Protein AF-A0A962MFC7-F1 (afdb_monomer_lite)

Radius of gyration: 13.99 Å; chains: 1; bounding box: 25×24×49 Å

Secondary structure (DSSP, 8-state):
--------HHHHHHHHHHHHHHHHH--HHHHHHHHHHTT--GGGS--SSHHHHHHHHHHHHHHHT-HHHHHHHHHHH-TTS-----

Foldseek 3Di:
DDPPPPPPVVQVVLLLVQLVLQLVPDAPVRLCVLCVVVVHDQVPQDDDGSSSSSSSVCVVCVVVVNNVSSLVVVCVVCVPDDRDDD

Sequence (86 aa):
MRSLLKPDTGKLQARATFHDQMASLFNMDEMHQICFDLDVRFDALPGKTVGEKARELYLFMERRGDLYRLVRVCQQERPSANWTIT

Structure (mmCIF, N/CA/C/O backbone):
data_AF-A0A962MFC7-F1
#
_entry.id   AF-A0A962MFC7-F1
#
loop_
_atom_site.group_PDB
_atom_site.id
_atom_site.type_symbol
_atom_site.label_atom_id
_atom_site.label_alt_id
_atom_site.label_comp_id
_atom_site.label_asym_id
_atom_site.label_entity_id
_atom_site.label_seq_id
_atom_site.pdbx_PDB_ins_code
_atom_site.Cartn_x
_atom_site.Cartn_y
_atom_site.Cartn_z
_atom_site.occupancy
_atom_site.B_iso_or_equiv
_atom_site.auth_seq_id
_atom_site.auth_comp_id
_atom_site.auth_asym_id
_atom_site.auth_atom_id
_atom_site.pdbx_PDB_model_num
ATOM 1 N N . MET A 1 1 ? -0.245 -8.924 40.586 1.00 37.91 1 MET A N 1
ATOM 2 C CA . MET 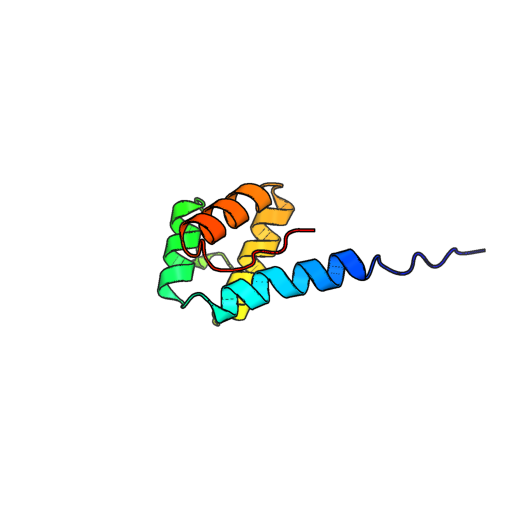A 1 1 ? 0.924 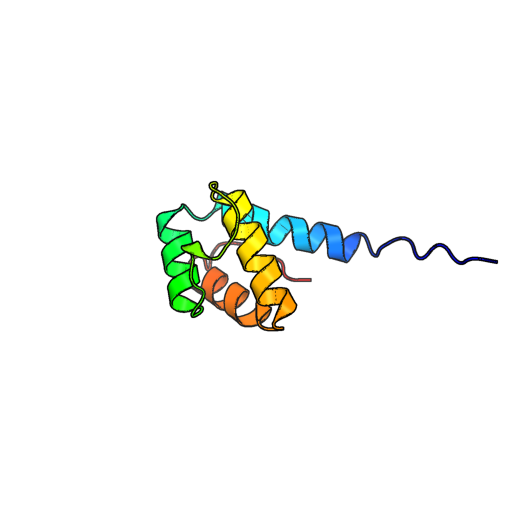-8.859 39.680 1.00 37.91 1 MET A CA 1
ATOM 3 C C . MET A 1 1 ? 0.417 -8.675 38.257 1.00 37.91 1 MET A C 1
ATOM 5 O O . MET A 1 1 ? -0.111 -9.614 37.680 1.00 37.91 1 MET A O 1
ATOM 9 N N . ARG A 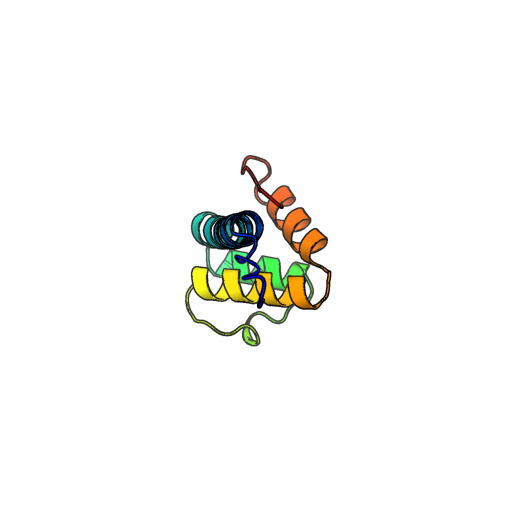1 2 ? 0.451 -7.446 37.730 1.00 36.97 2 A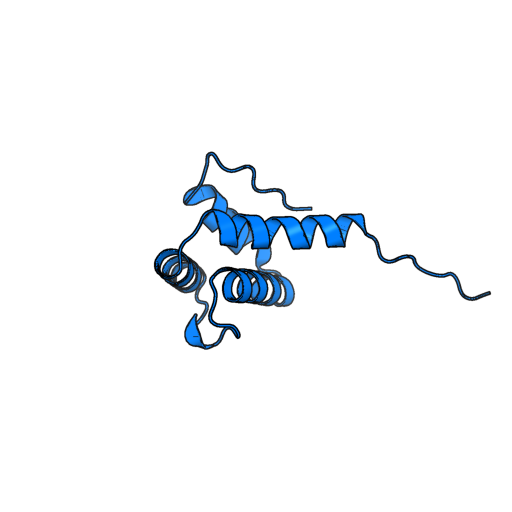RG A N 1
ATOM 10 C CA . ARG A 1 2 ? -0.063 -7.124 36.392 1.00 36.97 2 ARG A CA 1
ATOM 11 C C . ARG A 1 2 ? 1.081 -7.348 35.408 1.00 36.97 2 ARG A C 1
ATOM 13 O O . ARG A 1 2 ? 2.012 -6.550 35.372 1.00 36.97 2 ARG A O 1
ATOM 20 N N . SER A 1 3 ? 1.058 -8.478 34.705 1.00 35.44 3 SER A N 1
ATOM 21 C CA . SER A 1 3 ? 2.052 -8.775 33.675 1.00 35.44 3 SER A CA 1
ATOM 22 C C . SER A 1 3 ? 1.925 -7.713 32.585 1.00 35.44 3 SER A C 1
ATOM 24 O O . SER A 1 3 ? 0.894 -7.616 31.918 1.00 35.44 3 SER A O 1
ATOM 26 N N . LEU A 1 4 ? 2.938 -6.854 32.476 1.00 41.12 4 LEU A N 1
ATOM 27 C CA . LEU A 1 4 ? 3.099 -5.929 31.365 1.00 41.12 4 LEU A CA 1
ATOM 28 C C . LEU A 1 4 ? 3.370 -6.787 30.128 1.00 41.12 4 LEU A C 1
ATOM 30 O O . LEU A 1 4 ? 4.515 -7.148 29.860 1.00 41.12 4 LEU A O 1
ATOM 34 N N . LEU A 1 5 ? 2.309 -7.136 29.397 1.00 42.34 5 LEU A N 1
ATOM 35 C CA . LEU A 1 5 ? 2.417 -7.515 27.995 1.00 42.34 5 LEU A CA 1
ATOM 36 C C . LEU A 1 5 ? 3.072 -6.325 27.293 1.00 42.34 5 LEU A C 1
ATOM 38 O O . LEU A 1 5 ? 2.408 -5.357 26.926 1.00 42.34 5 LEU A O 1
ATOM 42 N N . LYS A 1 6 ? 4.402 -6.360 27.190 1.00 46.62 6 LYS A N 1
ATOM 43 C CA . LYS A 1 6 ? 5.126 -5.510 26.254 1.00 46.62 6 LYS A CA 1
ATOM 44 C C . LYS A 1 6 ? 4.467 -5.775 24.896 1.00 46.62 6 LYS A C 1
ATOM 46 O O . LYS A 1 6 ? 4.329 -6.952 24.550 1.00 46.62 6 LYS A O 1
ATOM 51 N N . PRO A 1 7 ? 3.983 -4.748 24.179 1.00 47.09 7 PRO A N 1
ATOM 52 C CA . PRO A 1 7 ? 3.444 -4.970 22.847 1.00 47.09 7 PRO A CA 1
ATOM 53 C C . PRO A 1 7 ? 4.512 -5.703 22.033 1.00 47.09 7 PRO A C 1
ATOM 55 O O . PRO A 1 7 ? 5.692 -5.387 22.163 1.00 47.09 7 PRO A O 1
ATOM 58 N N . ASP A 1 8 ? 4.108 -6.720 21.274 1.00 50.44 8 ASP A N 1
ATOM 59 C CA . ASP A 1 8 ? 4.989 -7.473 20.381 1.00 50.44 8 ASP A CA 1
ATOM 60 C C . ASP A 1 8 ? 5.539 -6.507 19.320 1.00 50.44 8 ASP A C 1
ATOM 62 O O . ASP A 1 8 ? 4.929 -6.256 18.277 1.00 50.44 8 ASP A O 1
ATOM 66 N N . THR A 1 9 ? 6.660 -5.862 19.653 1.00 52.72 9 THR A N 1
ATOM 67 C CA . THR A 1 9 ? 7.247 -4.773 18.872 1.00 52.72 9 THR A CA 1
ATOM 68 C C . THR A 1 9 ? 7.735 -5.259 17.508 1.00 52.72 9 THR A C 1
ATOM 70 O O . THR A 1 9 ? 7.875 -4.440 16.604 1.00 52.72 9 THR A O 1
ATOM 73 N N . GLY A 1 10 ? 7.924 -6.575 17.330 1.00 48.97 10 GLY A N 1
ATOM 74 C CA . GLY A 1 10 ? 8.245 -7.193 16.043 1.00 48.97 10 GLY A CA 1
ATOM 75 C C . GLY A 1 10 ? 7.095 -7.067 15.042 1.00 48.97 10 GLY A C 1
ATOM 76 O O . GLY A 1 10 ? 7.303 -6.612 13.920 1.00 48.97 10 GLY A O 1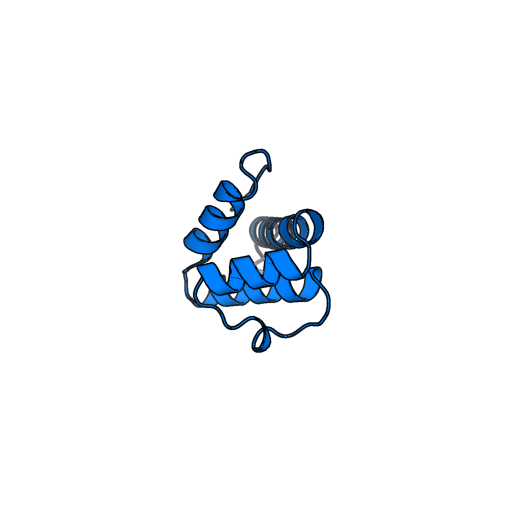
ATOM 77 N N . LYS A 1 11 ? 5.853 -7.332 15.474 1.00 49.91 11 LYS A N 1
ATOM 78 C CA . LYS A 1 11 ? 4.651 -7.117 14.641 1.00 49.91 11 LYS A CA 1
ATOM 79 C C . LYS A 1 11 ? 4.404 -5.640 14.317 1.00 49.91 11 LYS A C 1
ATOM 81 O O . LYS A 1 11 ? 3.907 -5.321 13.239 1.00 49.91 11 LYS A O 1
ATOM 86 N N . LEU A 1 12 ? 4.751 -4.727 15.229 1.00 44.19 12 LEU A N 1
ATOM 87 C CA . LEU A 1 12 ? 4.609 -3.279 15.014 1.00 44.19 12 LEU A CA 1
ATOM 88 C C . LEU A 1 12 ? 5.653 -2.722 14.031 1.00 44.19 12 LEU A C 1
ATOM 90 O O . LEU A 1 12 ? 5.299 -1.901 13.187 1.00 44.19 12 LEU A O 1
ATOM 94 N N . GLN A 1 13 ? 6.906 -3.188 14.095 1.00 50.44 13 GLN A N 1
ATOM 95 C CA . GLN A 1 13 ? 7.962 -2.800 13.147 1.00 50.44 13 GLN A CA 1
ATOM 96 C C . GLN A 1 13 ? 7.688 -3.320 11.727 1.00 50.44 13 GLN A C 1
ATOM 98 O O . GLN A 1 13 ? 7.921 -2.594 10.761 1.00 50.44 13 GLN A O 1
ATOM 103 N N . ALA A 1 14 ? 7.128 -4.527 11.602 1.00 53.94 14 ALA A N 1
ATOM 104 C CA . ALA A 1 14 ? 6.723 -5.117 10.324 1.00 53.94 14 ALA A CA 1
ATOM 105 C C . ALA A 1 14 ? 5.541 -4.389 9.654 1.00 53.94 14 ALA A C 1
ATOM 107 O O . ALA A 1 14 ? 5.523 -4.154 8.447 1.00 53.94 14 ALA A O 1
ATOM 108 N N . ARG A 1 15 ? 4.550 -3.973 10.455 1.00 55.62 15 ARG A N 1
ATOM 109 C CA . ARG A 1 15 ? 3.410 -3.163 9.995 1.00 55.62 15 ARG A CA 1
ATOM 110 C C . ARG A 1 15 ? 3.828 -1.791 9.479 1.00 55.62 15 ARG A C 1
ATOM 112 O O . ARG A 1 15 ? 3.281 -1.328 8.480 1.00 55.62 15 ARG A O 1
ATOM 119 N N . ALA A 1 16 ? 4.770 -1.146 10.169 1.00 60.19 16 ALA A N 1
ATOM 120 C CA . ALA A 1 16 ? 5.343 0.126 9.736 1.00 60.19 16 ALA A CA 1
ATOM 121 C C . ALA A 1 16 ? 6.045 -0.023 8.379 1.00 60.19 16 ALA A C 1
ATOM 123 O O . ALA A 1 16 ? 5.763 0.719 7.445 1.00 60.19 16 ALA A O 1
ATOM 124 N N . THR A 1 17 ? 6.849 -1.076 8.228 1.00 77.00 17 THR A N 1
ATOM 125 C CA . THR A 1 17 ? 7.642 -1.288 7.013 1.00 77.00 17 THR A CA 1
ATOM 126 C C . THR A 1 17 ? 6.801 -1.506 5.758 1.00 77.00 17 THR A C 1
ATOM 128 O O . THR A 1 17 ? 7.180 -0.995 4.710 1.00 77.00 17 THR A O 1
ATOM 131 N N . PHE A 1 18 ? 5.657 -2.196 5.824 1.00 85.12 18 PHE A N 1
ATOM 132 C CA . PHE A 1 18 ? 4.897 -2.493 4.603 1.00 85.12 18 PHE A CA 1
ATOM 133 C C . PHE A 1 18 ? 4.277 -1.248 3.947 1.00 85.12 18 PHE A C 1
ATOM 135 O O . PHE A 1 18 ? 4.422 -1.040 2.743 1.00 85.12 18 PHE A O 1
ATOM 142 N N . HIS A 1 19 ? 3.590 -0.395 4.711 1.00 85.88 19 HIS A N 1
ATOM 143 C CA . HIS A 1 19 ? 2.972 0.798 4.122 1.00 85.88 19 HIS A CA 1
ATOM 144 C C . HIS A 1 19 ? 4.000 1.885 3.792 1.00 85.88 19 HIS A C 1
ATOM 146 O O . HIS A 1 19 ? 3.800 2.611 2.822 1.00 85.88 19 HIS A O 1
ATOM 152 N N . ASP A 1 20 ? 5.121 1.950 4.516 1.00 88.75 20 ASP A N 1
ATOM 153 C CA . ASP A 1 20 ? 6.253 2.806 4.145 1.00 88.75 20 ASP A CA 1
ATOM 154 C C . ASP A 1 20 ? 6.874 2.362 2.808 1.00 88.75 20 ASP A C 1
ATOM 156 O O . ASP A 1 20 ? 7.191 3.198 1.956 1.00 88.75 20 ASP A O 1
ATOM 160 N N . GLN A 1 21 ? 6.989 1.048 2.570 1.00 90.50 21 GLN A N 1
ATOM 161 C CA . GLN A 1 21 ? 7.412 0.506 1.275 1.00 90.50 21 GLN A CA 1
ATOM 162 C C . GLN A 1 21 ? 6.446 0.906 0.163 1.00 90.50 21 GLN A C 1
ATOM 164 O O . GLN A 1 21 ? 6.885 1.394 -0.875 1.00 90.50 21 GLN A O 1
ATOM 169 N N . MET A 1 22 ? 5.137 0.765 0.389 1.00 93.19 22 MET A N 1
ATOM 170 C CA . MET A 1 22 ? 4.134 1.218 -0.577 1.00 93.19 22 MET A CA 1
ATOM 171 C C . MET A 1 22 ? 4.265 2.716 -0.865 1.00 93.19 22 MET A C 1
ATOM 173 O O . MET A 1 22 ? 4.323 3.111 -2.024 1.00 93.19 22 MET A O 1
ATOM 177 N N . ALA A 1 23 ? 4.379 3.537 0.180 1.00 93.19 23 ALA A N 1
ATOM 178 C CA . ALA A 1 23 ? 4.516 4.984 0.063 1.00 93.19 23 ALA A CA 1
ATOM 179 C C . ALA A 1 23 ? 5.772 5.418 -0.707 1.00 93.19 23 ALA A C 1
ATOM 181 O O . ALA A 1 23 ? 5.785 6.492 -1.302 1.00 93.19 23 ALA A O 1
ATOM 182 N N . SER A 1 24 ? 6.820 4.592 -0.680 1.00 93.19 24 SER A N 1
ATOM 183 C CA . SER A 1 24 ? 8.094 4.862 -1.355 1.00 93.19 24 SER A CA 1
ATOM 184 C C . SER A 1 24 ? 8.144 4.338 -2.794 1.00 93.19 24 SER A C 1
ATOM 186 O O . SER A 1 24 ? 8.942 4.827 -3.590 1.00 93.19 24 SER A O 1
ATOM 188 N N . LEU A 1 25 ? 7.344 3.319 -3.122 1.00 94.56 25 LEU A N 1
ATOM 189 C CA . LEU A 1 25 ? 7.399 2.597 -4.402 1.00 94.56 25 LEU A CA 1
ATOM 190 C C . LEU A 1 25 ? 6.243 2.922 -5.351 1.00 94.56 25 LEU A C 1
ATOM 192 O O . LEU A 1 25 ? 6.338 2.605 -6.541 1.00 94.56 25 LEU A O 1
ATOM 196 N N . PHE A 1 26 ? 5.175 3.525 -4.828 1.00 95.62 26 PHE A N 1
ATOM 197 C CA . PHE A 1 26 ? 3.992 3.903 -5.586 1.00 95.62 26 PHE A CA 1
ATOM 198 C C . PHE A 1 26 ? 3.734 5.403 -5.504 1.00 95.62 26 PHE A C 1
ATOM 200 O O . PHE A 1 26 ? 3.934 6.038 -4.469 1.00 95.62 26 PHE A O 1
ATOM 207 N N . ASN A 1 27 ? 3.252 5.969 -6.603 1.00 97.56 27 ASN A N 1
ATOM 208 C CA . ASN A 1 27 ? 2.705 7.319 -6.632 1.00 97.56 27 ASN A CA 1
ATOM 209 C C . ASN A 1 27 ? 1.186 7.314 -6.353 1.00 97.56 27 ASN A C 1
ATOM 211 O O . ASN A 1 27 ? 0.579 6.278 -6.084 1.00 97.56 27 ASN A O 1
ATOM 215 N N . MET A 1 28 ? 0.560 8.493 -6.387 1.00 96.94 28 MET A N 1
ATOM 216 C CA . MET A 1 28 ? -0.861 8.635 -6.061 1.00 96.94 28 MET A CA 1
ATOM 217 C C . MET A 1 28 ? -1.791 7.916 -7.049 1.00 96.94 28 MET A C 1
ATOM 219 O O . MET A 1 28 ? -2.754 7.281 -6.622 1.00 96.94 28 MET A O 1
ATOM 223 N N . ASP A 1 29 ? -1.501 7.993 -8.347 1.00 97.81 29 ASP A N 1
ATOM 224 C CA . ASP A 1 29 ? -2.313 7.356 -9.387 1.00 97.81 29 ASP A CA 1
ATOM 225 C C . ASP A 1 29 ? -2.211 5.828 -9.294 1.00 97.81 29 ASP A C 1
ATOM 227 O O . ASP A 1 29 ? -3.210 5.118 -9.381 1.00 97.81 29 ASP A O 1
ATOM 231 N N . GLU A 1 30 ? -1.015 5.313 -9.008 1.00 97.69 30 GLU A N 1
ATOM 232 C CA . GLU A 1 30 ? -0.792 3.885 -8.767 1.00 97.69 30 GLU A CA 1
ATOM 233 C C . GLU A 1 30 ? -1.515 3.404 -7.504 1.00 97.69 30 GLU A C 1
ATOM 235 O O . GLU A 1 30 ? -2.137 2.345 -7.512 1.00 97.69 30 GLU A O 1
ATOM 240 N N . MET A 1 31 ? -1.520 4.200 -6.430 1.00 97.44 31 MET A N 1
ATOM 241 C CA . MET A 1 31 ? -2.315 3.897 -5.235 1.00 97.44 31 MET A CA 1
ATOM 242 C C . MET A 1 31 ? -3.818 3.850 -5.533 1.00 97.44 31 MET A C 1
ATOM 244 O O . MET A 1 31 ? -4.532 3.018 -4.963 1.00 97.44 31 MET A O 1
ATOM 248 N N . HIS A 1 32 ? -4.303 4.720 -6.420 1.00 97.50 32 HIS A N 1
ATOM 249 C CA . HIS A 1 32 ? -5.688 4.697 -6.876 1.00 97.50 32 HIS A CA 1
ATOM 250 C C . HIS A 1 32 ? -5.990 3.416 -7.667 1.00 97.50 32 HIS A C 1
ATOM 252 O O . HIS A 1 32 ? -7.013 2.776 -7.419 1.00 97.50 32 HIS A O 1
ATOM 258 N N . GLN A 1 33 ? -5.084 3.001 -8.558 1.00 97.81 33 GLN A N 1
ATOM 259 C CA . GLN A 1 33 ? -5.214 1.756 -9.317 1.00 97.81 33 GLN A CA 1
ATOM 260 C C . GLN A 1 33 ? -5.209 0.522 -8.404 1.00 97.81 33 GLN A C 1
ATOM 262 O O . GLN A 1 33 ? -6.099 -0.315 -8.505 1.00 97.81 33 GLN A O 1
ATOM 267 N N . ILE A 1 34 ? -4.291 0.454 -7.436 1.00 96.75 34 ILE A N 1
ATOM 268 C CA . ILE A 1 34 ? -4.250 -0.636 -6.448 1.00 96.75 34 ILE A CA 1
ATOM 269 C C . ILE A 1 34 ? -5.569 -0.711 -5.669 1.00 96.75 34 ILE A C 1
ATOM 271 O O . ILE A 1 34 ? -6.092 -1.798 -5.429 1.00 96.75 34 ILE A O 1
ATOM 275 N N . CYS A 1 35 ? -6.130 0.434 -5.268 1.00 97.25 35 CYS A N 1
ATOM 276 C CA . CYS A 1 35 ? -7.433 0.458 -4.606 1.00 97.25 35 CYS A CA 1
ATOM 277 C C . CYS A 1 35 ? -8.541 -0.082 -5.516 1.00 97.25 35 CYS A C 1
ATOM 279 O O . CYS A 1 35 ? -9.360 -0.872 -5.052 1.00 97.25 35 CYS A O 1
ATOM 281 N N . PHE A 1 36 ? -8.540 0.287 -6.799 1.00 96.94 36 PHE A N 1
ATOM 282 C CA . PHE A 1 36 ? -9.487 -0.236 -7.782 1.00 96.94 36 PHE A CA 1
ATOM 283 C C . PHE A 1 36 ? -9.387 -1.763 -7.924 1.00 96.94 36 PHE A C 1
ATOM 285 O O . PHE A 1 36 ? -10.402 -2.449 -7.814 1.00 96.94 36 PHE A O 1
ATOM 292 N N . ASP A 1 37 ? -8.178 -2.308 -8.063 1.00 96.38 37 ASP A N 1
ATOM 293 C CA . ASP A 1 37 ? -7.951 -3.754 -8.219 1.00 96.38 37 ASP A CA 1
ATOM 294 C C . ASP A 1 37 ? -8.366 -4.560 -6.974 1.00 96.38 37 ASP A C 1
ATOM 296 O O . ASP A 1 37 ? -8.725 -5.738 -7.059 1.00 96.38 37 ASP A O 1
ATOM 300 N N . LEU A 1 38 ? -8.339 -3.921 -5.802 1.00 95.81 38 LEU A N 1
ATOM 301 C CA . LEU A 1 38 ? -8.748 -4.499 -4.521 1.00 95.81 38 LEU A CA 1
ATOM 302 C C . LEU A 1 38 ? -10.226 -4.254 -4.175 1.00 95.81 38 LEU A C 1
ATOM 304 O O . LEU A 1 38 ? -10.646 -4.630 -3.078 1.00 95.81 38 LEU A O 1
ATOM 308 N N . ASP A 1 39 ? -11.005 -3.641 -5.073 1.00 96.12 39 ASP A N 1
ATOM 309 C CA . ASP A 1 39 ? -12.392 -3.211 -4.832 1.00 96.12 39 ASP A CA 1
ATOM 310 C C . ASP A 1 39 ? -12.525 -2.316 -3.576 1.00 96.12 39 ASP A C 1
ATOM 312 O O . ASP A 1 39 ? -13.450 -2.409 -2.762 1.00 96.12 39 ASP A O 1
ATOM 316 N N . VAL A 1 40 ? -11.543 -1.431 -3.386 1.00 96.38 40 VAL A N 1
ATOM 317 C CA . VAL A 1 40 ? -11.506 -0.418 -2.330 1.00 96.38 40 VAL A CA 1
ATOM 318 C C . VAL A 1 40 ? -11.760 0.954 -2.939 1.00 96.38 40 VAL A C 1
ATOM 320 O O . VAL A 1 40 ? -11.073 1.402 -3.852 1.00 96.38 40 VAL A O 1
ATOM 323 N N . ARG A 1 41 ? -12.735 1.686 -2.392 1.00 96.25 41 ARG A N 1
ATOM 324 C CA . ARG A 1 41 ? -13.005 3.059 -2.830 1.00 96.25 41 ARG A CA 1
ATOM 325 C C . ARG A 1 41 ? -11.912 3.994 -2.300 1.00 96.25 41 ARG A C 1
ATOM 327 O O . ARG A 1 41 ? -11.921 4.337 -1.119 1.00 96.25 41 ARG A O 1
ATOM 334 N N . PHE A 1 42 ? -11.001 4.426 -3.173 1.00 94.88 42 PHE A N 1
ATOM 335 C CA . PHE A 1 42 ? -9.849 5.265 -2.819 1.00 94.88 42 PHE A CA 1
ATOM 336 C C . PHE A 1 42 ? -10.237 6.544 -2.055 1.00 94.88 42 PHE A C 1
ATOM 338 O O . PHE A 1 42 ? -9.611 6.891 -1.051 1.00 94.88 42 PHE A O 1
ATOM 345 N N . ASP A 1 43 ? -11.312 7.216 -2.473 1.00 94.75 43 ASP A N 1
ATOM 346 C CA . ASP A 1 43 ? -11.809 8.441 -1.827 1.00 94.75 43 ASP A CA 1
ATOM 347 C C . ASP A 1 43 ? -12.355 8.221 -0.411 1.00 94.75 43 ASP A C 1
ATOM 349 O O . ASP A 1 43 ? -12.434 9.163 0.373 1.00 94.75 43 ASP A O 1
ATOM 353 N N . ALA A 1 44 ? -12.721 6.983 -0.061 1.00 94.62 44 ALA A N 1
ATOM 354 C CA . ALA A 1 44 ? -13.179 6.644 1.283 1.00 94.62 44 ALA A CA 1
ATOM 355 C C . ALA A 1 44 ? -12.018 6.426 2.269 1.00 94.62 44 ALA A C 1
ATOM 357 O O . ALA A 1 44 ? -12.244 6.423 3.480 1.00 94.62 44 ALA A O 1
ATOM 358 N N . LEU A 1 45 ? -10.785 6.242 1.777 1.00 94.75 45 LEU A N 1
ATOM 359 C CA . LEU A 1 45 ? -9.604 6.157 2.633 1.00 94.75 45 LEU A CA 1
ATOM 360 C C . LEU A 1 45 ? -9.246 7.558 3.159 1.00 94.75 45 LEU A C 1
ATOM 362 O O . LEU A 1 45 ? -9.124 8.485 2.354 1.00 94.75 45 LEU A O 1
ATOM 366 N N . PRO A 1 46 ? -9.046 7.754 4.472 1.00 93.62 46 PRO A N 1
ATOM 367 C CA . PRO A 1 46 ? -8.566 9.030 4.984 1.00 93.62 46 PRO A CA 1
ATOM 368 C C . PRO A 1 46 ? -7.133 9.334 4.514 1.00 93.62 46 PRO A C 1
ATOM 370 O O . PRO A 1 46 ? -6.388 8.447 4.103 1.00 93.62 46 PRO A O 1
ATOM 373 N N . GLY A 1 47 ? -6.753 10.612 4.575 1.00 92.94 47 GLY A N 1
ATOM 374 C CA . GLY A 1 47 ? -5.434 11.089 4.147 1.00 92.94 47 GLY A CA 1
ATOM 375 C C . GLY A 1 47 ? -5.427 11.767 2.779 1.00 92.94 47 GLY A C 1
ATOM 376 O O . GLY A 1 47 ? -6.365 11.643 1.991 1.00 92.94 47 GLY A O 1
ATOM 377 N N . LYS A 1 48 ? -4.360 12.523 2.512 1.00 93.12 48 LYS A N 1
ATOM 378 C CA . LYS A 1 48 ? -4.143 13.267 1.258 1.00 93.12 48 LYS A CA 1
ATOM 379 C C . LYS A 1 48 ? -2.812 12.935 0.596 1.00 93.12 48 LYS A C 1
ATOM 381 O O . LYS A 1 48 ? -2.650 13.179 -0.593 1.00 93.12 48 LYS A O 1
ATOM 386 N N . THR A 1 49 ? -1.862 12.411 1.358 1.00 94.69 49 THR A N 1
ATOM 387 C CA . THR A 1 49 ? -0.555 11.978 0.863 1.00 94.69 49 THR A CA 1
ATOM 388 C C . THR A 1 49 ? -0.561 10.485 0.548 1.00 94.69 49 THR A C 1
ATOM 390 O O . THR A 1 49 ? -1.384 9.731 1.069 1.00 94.69 49 THR A O 1
ATOM 393 N N . VAL A 1 50 ? 0.386 10.046 -0.286 1.00 94.75 50 VAL A N 1
ATOM 394 C CA . VAL A 1 50 ? 0.566 8.623 -0.621 1.00 94.75 50 VAL A CA 1
ATOM 395 C C . VAL A 1 50 ? 0.791 7.800 0.649 1.00 94.75 50 VAL A C 1
ATOM 397 O O . VAL A 1 50 ? 0.159 6.764 0.817 1.00 94.75 50 VAL A O 1
ATOM 400 N N . GLY A 1 51 ? 1.619 8.289 1.578 1.00 93.12 51 GLY A N 1
ATOM 401 C CA . GLY A 1 51 ? 1.895 7.603 2.842 1.00 93.12 51 GLY A CA 1
ATOM 402 C C . GLY A 1 51 ? 0.660 7.423 3.720 1.00 93.12 51 GLY A C 1
ATOM 403 O O . GLY A 1 51 ? 0.408 6.323 4.211 1.00 93.12 51 GLY A O 1
ATOM 404 N N . GLU A 1 52 ? -0.158 8.468 3.871 1.00 93.50 52 GLU A N 1
ATOM 405 C CA . GLU A 1 52 ? -1.417 8.359 4.617 1.00 93.50 52 GLU A CA 1
ATOM 406 C C . GLU A 1 52 ? -2.376 7.367 3.945 1.00 93.50 52 GLU A C 1
ATOM 408 O O . GLU A 1 52 ? -2.919 6.492 4.615 1.00 93.50 52 GLU A O 1
ATOM 413 N N . LYS A 1 53 ? -2.531 7.438 2.617 1.00 95.88 53 LYS A N 1
ATOM 414 C CA . LYS A 1 53 ? -3.392 6.516 1.861 1.00 95.88 53 LYS A CA 1
ATOM 415 C C . LYS A 1 53 ? -2.902 5.070 1.931 1.00 95.88 53 LYS A C 1
ATOM 417 O O . LYS A 1 53 ? -3.715 4.170 2.116 1.00 95.88 53 LYS A O 1
ATOM 422 N N . ALA A 1 54 ? -1.594 4.838 1.828 1.00 95.19 54 ALA A N 1
ATOM 423 C CA . ALA A 1 54 ? -0.985 3.515 1.939 1.00 95.19 54 ALA A CA 1
ATOM 424 C C . ALA A 1 54 ? -1.218 2.903 3.321 1.00 95.19 54 ALA A C 1
ATOM 426 O O . ALA A 1 54 ? -1.633 1.748 3.433 1.00 95.19 54 ALA A O 1
ATOM 427 N N . ARG A 1 55 ? -1.026 3.700 4.377 1.00 93.88 55 ARG A N 1
ATOM 428 C CA . ARG A 1 55 ? -1.316 3.288 5.750 1.00 93.88 55 ARG A CA 1
ATOM 429 C C . ARG A 1 55 ? -2.787 2.929 5.931 1.00 93.88 55 ARG A C 1
ATOM 431 O O . ARG A 1 55 ? -3.099 1.891 6.513 1.00 93.88 55 ARG A O 1
ATOM 438 N N . GLU A 1 56 ? -3.693 3.770 5.448 1.00 95.50 56 GLU A N 1
ATOM 439 C CA . GLU A 1 56 ? -5.127 3.536 5.613 1.00 95.50 56 GLU A CA 1
ATOM 440 C C . GLU A 1 56 ? -5.624 2.346 4.794 1.00 95.50 56 GLU A C 1
ATOM 442 O O . GLU A 1 56 ? -6.424 1.560 5.303 1.00 95.50 56 GLU A O 1
ATOM 447 N N . LEU A 1 57 ? -5.104 2.146 3.580 1.00 95.50 57 LEU A N 1
ATOM 448 C CA . LEU A 1 57 ? -5.369 0.950 2.784 1.00 95.50 57 LEU A CA 1
ATOM 449 C C . LEU A 1 57 ? -4.899 -0.310 3.518 1.00 95.50 57 LEU A C 1
ATOM 451 O O . LEU A 1 57 ? -5.673 -1.256 3.661 1.00 95.50 57 LEU A O 1
ATOM 455 N N . TYR A 1 58 ? -3.670 -0.307 4.042 1.00 93.44 58 TYR A N 1
ATOM 456 C CA . TYR A 1 58 ? -3.140 -1.420 4.829 1.00 93.44 58 TYR A CA 1
ATOM 457 C C . TYR A 1 58 ? -4.069 -1.769 6.001 1.00 93.44 58 TYR A C 1
ATOM 459 O O . TYR A 1 58 ? -4.518 -2.909 6.128 1.00 93.44 58 TYR A O 1
ATOM 467 N N . LEU A 1 59 ? -4.418 -0.775 6.825 1.00 92.19 59 LEU A N 1
ATOM 468 C CA . LEU A 1 59 ? -5.283 -0.970 7.991 1.00 92.19 59 LEU A CA 1
ATOM 469 C C . LEU A 1 59 ? -6.693 -1.422 7.598 1.00 92.19 59 LEU A C 1
ATOM 471 O O . LEU A 1 59 ? -7.315 -2.220 8.300 1.00 92.19 59 LEU A O 1
ATOM 475 N N . PHE A 1 60 ? -7.222 -0.912 6.489 1.00 94.25 60 PHE A N 1
ATOM 476 C CA . PHE A 1 60 ? -8.525 -1.305 5.969 1.00 94.25 60 PHE A CA 1
ATOM 477 C C . PHE A 1 60 ? -8.553 -2.777 5.550 1.00 94.25 60 PHE A C 1
ATOM 479 O O . PHE A 1 60 ? -9.458 -3.505 5.965 1.00 94.25 60 PHE A O 1
ATOM 486 N N . MET A 1 61 ? -7.549 -3.223 4.793 1.00 93.75 61 MET A N 1
ATOM 487 C CA . MET A 1 61 ? -7.424 -4.614 4.348 1.00 93.75 61 MET A CA 1
ATOM 488 C C . MET A 1 61 ? -7.169 -5.557 5.526 1.00 93.75 61 MET A C 1
ATOM 490 O O . MET A 1 61 ? -7.756 -6.635 5.604 1.00 93.75 61 MET A O 1
ATOM 494 N N . GLU A 1 62 ? -6.354 -5.129 6.489 1.00 90.50 62 GLU A N 1
ATOM 495 C CA . GLU A 1 62 ? -6.078 -5.887 7.704 1.00 90.50 62 GLU A CA 1
ATOM 496 C C . GLU A 1 62 ? -7.336 -6.113 8.554 1.00 90.50 62 GLU A C 1
ATOM 498 O O . GLU A 1 62 ? -7.605 -7.241 8.962 1.00 90.50 62 GLU A O 1
ATOM 503 N N . ARG A 1 63 ? -8.157 -5.074 8.770 1.00 92.12 63 ARG A N 1
ATOM 504 C CA . ARG A 1 63 ? -9.427 -5.195 9.512 1.00 92.12 63 ARG A CA 1
ATOM 505 C C . ARG A 1 63 ? -10.414 -6.166 8.862 1.00 92.12 63 ARG A C 1
ATOM 507 O O . ARG A 1 63 ? -11.258 -6.719 9.561 1.00 92.12 63 ARG A O 1
ATOM 514 N N . ARG A 1 64 ? -10.324 -6.357 7.544 1.00 92.75 64 ARG A N 1
ATOM 515 C CA . ARG A 1 64 ? -11.155 -7.295 6.773 1.00 92.75 64 ARG A CA 1
ATOM 516 C C . ARG A 1 64 ? -10.570 -8.707 6.691 1.00 92.75 64 ARG A C 1
ATOM 518 O O . ARG A 1 64 ? -11.258 -9.608 6.233 1.00 92.75 64 ARG A O 1
ATOM 525 N N . GLY A 1 65 ? -9.329 -8.911 7.140 1.00 90.12 65 GLY A N 1
ATOM 526 C CA . GLY A 1 65 ? -8.615 -10.180 6.971 1.00 90.12 65 GLY A CA 1
ATOM 527 C C . GLY A 1 65 ? -8.109 -10.423 5.542 1.00 90.12 65 GLY A C 1
ATOM 528 O O . GLY A 1 65 ? -7.679 -11.528 5.227 1.00 90.12 65 GLY A O 1
ATOM 529 N N . ASP A 1 66 ? -8.109 -9.395 4.689 1.00 93.38 66 ASP A N 1
ATOM 530 C CA . ASP A 1 66 ? -7.787 -9.492 3.258 1.00 93.38 66 ASP A CA 1
ATOM 531 C C . ASP A 1 66 ? -6.379 -8.989 2.910 1.00 93.38 66 ASP A C 1
ATOM 533 O O . ASP A 1 66 ? -6.052 -8.762 1.744 1.00 93.38 66 ASP A O 1
ATOM 537 N N . LEU A 1 67 ? -5.501 -8.836 3.906 1.00 90.44 67 LEU A N 1
ATOM 538 C CA . LEU A 1 67 ? -4.150 -8.303 3.706 1.00 90.44 67 LEU A CA 1
ATOM 539 C C . LEU A 1 67 ? -3.340 -9.096 2.659 1.00 90.44 67 LEU A C 1
ATOM 541 O O . LEU A 1 67 ? -2.563 -8.514 1.906 1.00 90.44 67 LEU A O 1
ATOM 545 N N . TYR A 1 68 ? -3.580 -10.405 2.543 1.00 89.69 68 TYR A N 1
ATOM 546 C CA . TYR A 1 68 ? -2.944 -11.260 1.535 1.00 89.69 68 TYR A CA 1
ATOM 547 C C . TYR A 1 68 ? -3.213 -10.797 0.092 1.00 89.69 68 TYR A C 1
ATOM 549 O O . TYR A 1 68 ? -2.347 -10.957 -0.767 1.00 89.69 68 TYR A O 1
ATOM 557 N N . ARG A 1 69 ? -4.387 -10.213 -0.198 1.00 94.00 69 ARG A N 1
ATOM 558 C CA . ARG A 1 69 ? -4.706 -9.685 -1.536 1.00 94.00 69 ARG A CA 1
ATOM 559 C C . ARG A 1 69 ? -3.862 -8.462 -1.854 1.00 94.00 69 ARG A C 1
ATOM 561 O O . ARG A 1 69 ? -3.288 -8.398 -2.935 1.00 94.00 69 ARG A O 1
ATOM 568 N N . LEU A 1 70 ? -3.740 -7.546 -0.892 1.00 93.69 70 LEU A N 1
ATOM 569 C CA . LEU A 1 70 ? -2.912 -6.349 -1.030 1.00 93.69 70 LEU A CA 1
ATOM 570 C C . LEU A 1 70 ? -1.453 -6.722 -1.301 1.00 93.69 70 LEU A C 1
ATOM 572 O O . LEU A 1 70 ? -0.854 -6.228 -2.249 1.00 93.69 70 LEU A O 1
ATOM 576 N N . VAL A 1 71 ? -0.908 -7.655 -0.520 1.00 91.25 71 VAL A N 1
ATOM 577 C CA . VAL A 1 71 ? 0.444 -8.182 -0.739 1.00 91.25 71 VAL A CA 1
ATOM 578 C C . VAL A 1 71 ? 0.603 -8.732 -2.153 1.00 91.25 71 VAL A C 1
ATOM 580 O O . VAL A 1 71 ? 1.589 -8.417 -2.814 1.00 91.25 71 VAL A O 1
ATOM 583 N N . ARG A 1 72 ? -0.339 -9.559 -2.621 1.00 91.94 72 ARG A N 1
ATOM 584 C CA . ARG A 1 72 ? -0.254 -10.160 -3.957 1.00 91.94 72 ARG A CA 1
ATOM 585 C C . ARG A 1 72 ? -0.211 -9.105 -5.056 1.00 91.94 72 ARG A C 1
ATOM 587 O O . ARG A 1 72 ? 0.627 -9.229 -5.941 1.00 91.94 72 ARG A O 1
ATOM 594 N N . VAL A 1 73 ? -1.058 -8.079 -4.974 1.00 94.88 73 VAL A N 1
ATOM 595 C CA . VAL A 1 73 ? -1.045 -6.960 -5.930 1.00 94.88 73 VAL A CA 1
ATOM 596 C C . VAL A 1 73 ? 0.308 -6.247 -5.889 1.00 94.88 73 VAL A C 1
ATOM 598 O O . VAL A 1 73 ? 0.953 -6.097 -6.921 1.00 94.88 73 VAL A O 1
ATOM 601 N N . CYS A 1 74 ? 0.811 -5.914 -4.698 1.00 92.81 74 CYS A N 1
ATOM 602 C CA . CYS A 1 74 ? 2.123 -5.286 -4.534 1.00 92.81 74 CYS A CA 1
ATOM 603 C C . CYS A 1 74 ? 3.271 -6.123 -5.141 1.00 92.81 74 CYS A C 1
ATOM 605 O O . CYS A 1 74 ? 4.144 -5.582 -5.821 1.00 92.81 74 CYS A O 1
ATOM 607 N N . GLN A 1 75 ? 3.257 -7.445 -4.947 1.00 92.44 75 GLN A N 1
ATOM 608 C CA . GLN A 1 75 ? 4.241 -8.370 -5.523 1.00 92.44 75 GLN A CA 1
ATOM 609 C C . GLN A 1 75 ? 4.128 -8.495 -7.047 1.00 92.44 75 GLN A C 1
ATOM 611 O O . GLN A 1 75 ? 5.144 -8.672 -7.712 1.00 92.44 75 GLN A O 1
ATOM 616 N N . GLN A 1 76 ? 2.922 -8.411 -7.609 1.00 93.88 76 GLN A N 1
ATOM 617 C CA . GLN A 1 76 ? 2.713 -8.439 -9.060 1.00 93.88 76 GLN A CA 1
ATOM 618 C C . GLN A 1 76 ? 3.202 -7.147 -9.721 1.00 93.88 76 GLN A C 1
ATOM 620 O O . GLN A 1 76 ? 3.905 -7.208 -10.726 1.00 93.88 76 GLN A O 1
ATOM 625 N N . GLU A 1 77 ? 2.893 -5.998 -9.121 1.00 94.50 77 GLU A N 1
ATOM 626 C CA . GLU A 1 77 ? 3.272 -4.678 -9.634 1.00 94.50 77 GLU A CA 1
ATOM 627 C C . GLU A 1 77 ? 4.761 -4.366 -9.445 1.00 94.50 77 GLU A C 1
ATOM 629 O O . GLU A 1 77 ? 5.370 -3.656 -10.249 1.00 94.50 77 GLU A O 1
ATOM 634 N N . ARG A 1 78 ? 5.368 -4.869 -8.364 1.00 93.12 78 ARG A N 1
ATOM 635 C CA . ARG A 1 78 ? 6.790 -4.685 -8.041 1.00 93.12 78 ARG A CA 1
ATOM 636 C C . ARG A 1 78 ? 7.405 -6.022 -7.615 1.00 93.12 78 ARG A C 1
ATOM 638 O O . ARG A 1 78 ? 7.696 -6.209 -6.431 1.00 93.12 78 ARG A O 1
ATOM 645 N N . PRO A 1 79 ? 7.657 -6.943 -8.560 1.00 91.44 79 PRO A N 1
ATOM 646 C CA . PRO A 1 79 ? 8.200 -8.267 -8.247 1.00 91.44 79 PRO A CA 1
ATOM 647 C C . PRO A 1 79 ? 9.630 -8.212 -7.701 1.00 91.44 79 PRO A C 1
ATOM 649 O O . PRO A 1 79 ? 10.040 -9.091 -6.950 1.00 91.44 79 PRO A O 1
ATOM 652 N N . SER A 1 80 ? 10.382 -7.165 -8.046 1.00 86.06 80 SER A N 1
ATOM 653 C CA .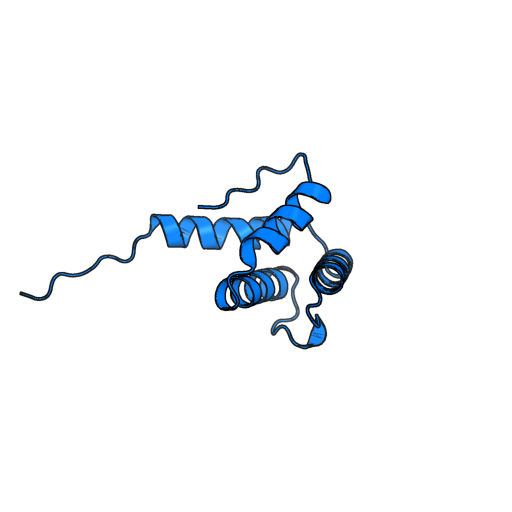 SER A 1 80 ? 11.756 -6.957 -7.575 1.00 86.06 80 SER A CA 1
ATOM 654 C C . SER A 1 80 ? 11.842 -6.329 -6.179 1.00 86.06 80 SER A C 1
ATOM 656 O O . SER A 1 80 ? 12.940 -6.215 -5.636 1.00 86.06 80 SER A O 1
ATOM 658 N N . ALA A 1 81 ? 10.724 -5.872 -5.603 1.00 86.38 81 ALA A N 1
ATOM 659 C CA . ALA A 1 81 ? 10.710 -5.272 -4.274 1.00 86.38 81 ALA A CA 1
ATOM 660 C C . ALA A 1 81 ? 10.606 -6.351 -3.186 1.00 86.38 81 ALA A C 1
ATOM 662 O O . ALA A 1 81 ? 9.883 -7.338 -3.322 1.00 86.38 81 ALA A O 1
ATOM 663 N N . ASN A 1 82 ? 11.317 -6.149 -2.075 1.00 82.69 82 ASN A N 1
ATOM 664 C CA . ASN A 1 82 ? 11.287 -7.075 -0.947 1.00 82.69 82 ASN A CA 1
ATOM 665 C C . ASN A 1 82 ? 10.081 -6.791 -0.040 1.00 82.69 82 ASN A C 1
ATOM 667 O O . ASN A 1 82 ? 10.194 -6.057 0.942 1.00 82.69 82 ASN A O 1
ATOM 671 N N . TRP A 1 83 ? 8.924 -7.348 -0.392 1.00 82.56 83 TRP A N 1
ATOM 672 C CA . TRP A 1 83 ? 7.690 -7.229 0.384 1.00 82.56 83 TRP A CA 1
ATOM 673 C C . TRP A 1 83 ? 7.756 -8.093 1.648 1.00 82.56 83 TRP A C 1
ATOM 675 O O . TRP A 1 83 ? 7.509 -9.299 1.600 1.00 82.56 83 TRP A O 1
ATOM 685 N N . THR A 1 84 ? 8.081 -7.482 2.787 1.00 69.62 84 THR A N 1
ATOM 686 C CA . THR A 1 84 ? 8.142 -8.188 4.073 1.00 69.62 84 THR A CA 1
ATOM 687 C C . THR A 1 84 ? 6.764 -8.181 4.730 1.00 69.62 84 THR A C 1
ATOM 689 O O . THR A 1 84 ? 6.279 -7.143 5.173 1.00 69.62 84 THR A O 1
ATOM 692 N N . ILE A 1 85 ? 6.139 -9.352 4.812 1.00 61.66 85 ILE A N 1
ATOM 693 C CA . ILE A 1 85 ? 4.893 -9.593 5.549 1.00 61.66 85 ILE A CA 1
ATOM 694 C C . ILE A 1 85 ? 5.299 -10.403 6.783 1.00 61.66 85 ILE A C 1
ATOM 696 O O . ILE A 1 85 ? 6.001 -11.402 6.634 1.00 61.66 85 ILE A O 1
ATOM 700 N N . THR A 1 86 ? 4.931 -9.971 7.989 1.00 53.19 86 THR A N 1
ATOM 701 C CA . THR A 1 86 ? 5.148 -10.753 9.225 1.00 53.19 86 THR A CA 1
ATOM 702 C C . THR A 1 86 ? 3.868 -11.438 9.655 1.00 53.19 86 THR A C 1
ATOM 704 O O . THR A 1 86 ? 2.802 -10.792 9.540 1.00 53.19 86 THR A O 1
#

pLDDT: mean 83.43, std 18.9, range [35.44, 97.81]